Protein AF-A0A950G891-F1 (afdb_monomer)

Nearest PDB structures (foldseek):
  6hxy-assembly1_B-2  TM=5.282E-01  e=1.482E+00  Danio rerio
  2kvt-assembly1_A  TM=4.986E-01  e=1.950E+00  E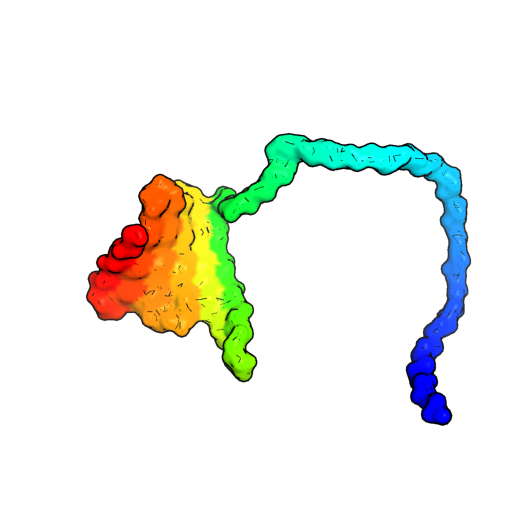scherichia coli K-12
  6hxy-assembly1_A-2  TM=4.536E-01  e=1.846E+00  Danio rerio
  6hxv-assembly1_A  TM=3.365E-01  e=2.710E+00  Danio rerio

Radius of gyration: 26.38 Å; Cα contacts (8 Å, |Δi|>4): 132; chains: 1; bounding box: 70×32×66 Å

Foldseek 3Di:
DDDDDDDDDDDDDDDDDDDDDDDPPPPDPDDPVNDDDPDDQAWDKDWDWDDDPPDTFIKIWTAHNVQRKIKIRGSDPQWIWIQRPVVRWIWIGRRVVRDIDTDD

Solvent-accessible surface area (backbone atoms only — not comparable to full-atom values): 6858 Å² total; per-residue (Å²): 133,88,85,83,88,76,86,83,77,85,82,8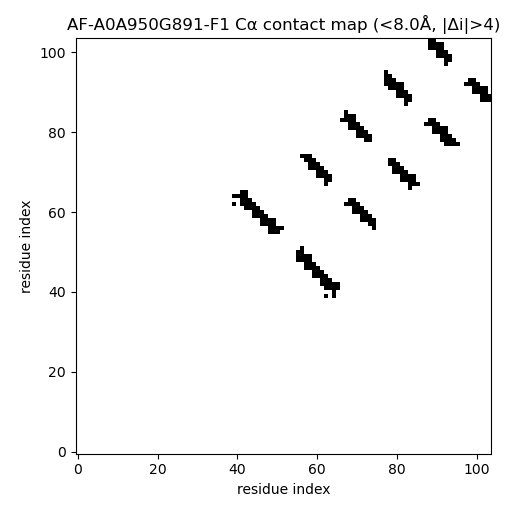4,84,88,87,83,90,77,94,70,85,80,72,81,82,72,77,76,76,76,54,90,83,69,62,79,80,90,65,71,90,48,68,44,78,47,77,46,79,44,82,55,89,98,44,73,44,57,33,38,38,39,37,40,41,95,72,43,30,40,36,41,34,55,82,46,87,57,38,36,35,42,38,33,66,84,77,72,42,36,34,42,36,33,60,85,74,74,41,76,45,78,57,131

Mean predicted aligned error: 14.42 Å

Secondary structure (DSSP, 8-state):
---------------------PPP-------TT-PPPSS-SS-EEEEEEEEETTEEEEEEEEEETTTTEEEEE-SSTTEEEEEETTTTEEEEEETTTTEEEEE-

pLDDT: mean 80.53, std 22.55, range [37.78, 98.5]

Sequence (104 aa):
MKTRRRFAFPQAILAAVLVGGLPPAKGQVGNANDRPLLLPTRDVDVTYEIPQGSRTLAQRLRWIASARKLRVDPPIPDLFVIIDYDQKRMSMVRDRERTVIDMA

Structure (mmCIF, N/CA/C/O backbone):
data_AF-A0A950G891-F1
#
_entry.id   AF-A0A950G891-F1
#
loop_
_atom_site.group_PDB
_atom_site.id
_atom_site.type_symbol
_atom_site.label_atom_id
_atom_site.label_alt_id
_atom_site.label_comp_id
_atom_site.label_asym_id
_atom_site.label_entity_id
_atom_site.label_seq_id
_atom_site.pdbx_PDB_ins_code
_atom_site.Cartn_x
_atom_site.Cartn_y
_atom_site.Cartn_z
_atom_site.occupancy
_atom_site.B_iso_or_equiv
_atom_site.auth_seq_id
_atom_site.auth_comp_id
_atom_site.auth_asym_id
_atom_site.auth_atom_id
_atom_site.pdbx_PDB_model_num
ATOM 1 N N . MET A 1 1 ? -26.004 5.571 -54.853 1.00 40.88 1 MET A N 1
ATOM 2 C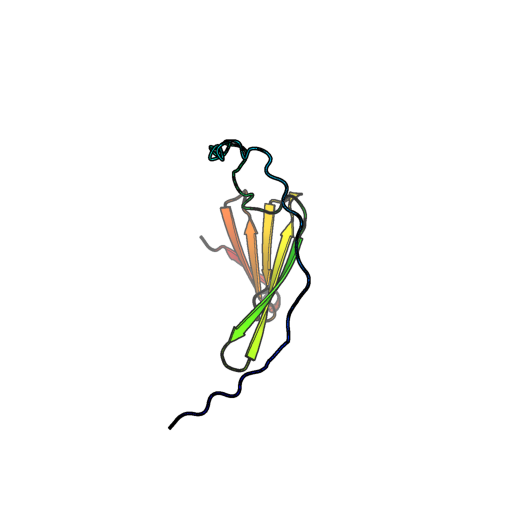 CA . MET A 1 1 ? -25.947 4.087 -54.816 1.00 40.88 1 MET A CA 1
ATOM 3 C C . MET A 1 1 ? -25.311 3.675 -53.489 1.00 40.88 1 MET A C 1
ATOM 5 O O . MET A 1 1 ? -24.140 3.946 -53.307 1.00 40.88 1 MET A O 1
ATOM 9 N N . LYS A 1 2 ? -26.062 3.358 -52.416 1.00 40.09 2 LYS A N 1
ATOM 10 C CA . LYS A 1 2 ? -26.588 2.018 -52.031 1.00 40.09 2 LYS A CA 1
ATOM 11 C C . LYS A 1 2 ? -25.562 0.907 -52.316 1.00 40.09 2 LYS A C 1
ATOM 13 O O . LYS A 1 2 ? -25.216 0.698 -53.468 1.00 40.09 2 LYS A O 1
ATOM 18 N N . THR A 1 3 ? -25.060 0.188 -51.308 1.00 43.53 3 THR A N 1
ATOM 19 C CA . THR A 1 3 ? -25.738 -1.031 -50.826 1.00 43.53 3 THR A CA 1
ATOM 20 C C . THR A 1 3 ? -25.289 -1.421 -49.410 1.00 43.53 3 THR A C 1
ATOM 22 O O . THR A 1 3 ? -24.112 -1.645 -49.151 1.00 43.53 3 THR A O 1
ATOM 25 N N . ARG A 1 4 ? -26.266 -1.527 -48.501 1.00 51.44 4 ARG A N 1
ATOM 26 C CA . ARG A 1 4 ? -26.147 -2.089 -47.148 1.00 51.44 4 ARG A CA 1
ATOM 27 C C . ARG A 1 4 ? -26.375 -3.601 -47.235 1.00 51.44 4 ARG A C 1
ATOM 29 O O . ARG A 1 4 ? -27.403 -4.004 -47.781 1.00 51.44 4 ARG A O 1
ATOM 36 N N . ARG A 1 5 ? -25.478 -4.432 -46.691 1.00 54.06 5 ARG A N 1
ATOM 37 C CA . ARG A 1 5 ? -25.748 -5.869 -46.515 1.00 54.06 5 ARG A CA 1
ATOM 38 C C . ARG A 1 5 ? -26.569 -6.072 -45.246 1.00 54.06 5 ARG A C 1
ATOM 40 O O . ARG A 1 5 ? -26.144 -5.733 -44.148 1.00 54.06 5 ARG A O 1
ATOM 47 N N . ARG A 1 6 ? -27.790 -6.553 -45.459 1.00 48.94 6 ARG A N 1
ATOM 48 C CA . ARG A 1 6 ? -28.789 -6.901 -44.454 1.00 48.94 6 ARG A CA 1
ATOM 49 C C . ARG A 1 6 ? -28.524 -8.343 -44.030 1.00 48.94 6 ARG A C 1
ATOM 51 O O . ARG A 1 6 ? -28.613 -9.226 -44.876 1.00 48.94 6 A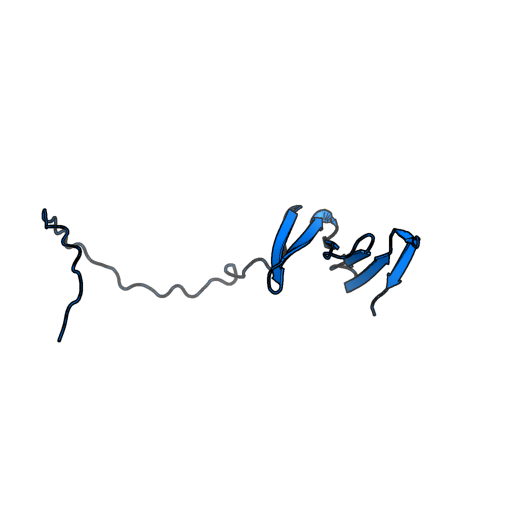RG A O 1
ATOM 58 N N . PHE A 1 7 ? -28.216 -8.578 -42.760 1.00 45.00 7 PHE A N 1
ATOM 59 C CA . PHE A 1 7 ? -28.385 -9.909 -42.184 1.00 45.00 7 PHE A CA 1
ATOM 60 C C . PHE A 1 7 ? -29.848 -10.043 -41.773 1.00 45.00 7 PHE A C 1
ATOM 62 O O . PHE A 1 7 ? -30.333 -9.335 -40.893 1.00 45.00 7 PHE A O 1
ATOM 69 N N . ALA A 1 8 ? -30.559 -10.884 -42.516 1.00 41.84 8 ALA A N 1
ATOM 70 C CA . ALA A 1 8 ? -31.932 -11.268 -42.263 1.00 41.84 8 ALA A CA 1
ATOM 71 C C . ALA A 1 8 ? -31.932 -12.467 -41.307 1.00 41.84 8 ALA A C 1
ATOM 73 O O . ALA A 1 8 ? -31.391 -13.514 -41.648 1.00 41.84 8 ALA A O 1
ATOM 74 N N . PHE A 1 9 ? -32.555 -12.318 -40.142 1.00 40.34 9 PHE A N 1
ATOM 75 C CA . PHE A 1 9 ? -33.045 -13.445 -39.352 1.00 40.34 9 PHE A CA 1
ATOM 76 C C . PHE A 1 9 ? -34.578 -13.384 -39.385 1.00 40.34 9 PHE A C 1
ATOM 78 O O . PHE A 1 9 ? -35.143 -12.361 -38.984 1.00 40.34 9 PHE A O 1
ATOM 85 N N . PRO A 1 10 ? -35.266 -14.405 -39.925 1.00 50.59 10 PRO A N 1
ATOM 86 C CA . PRO A 1 10 ? -36.717 -14.430 -39.943 1.00 50.59 10 PRO A CA 1
ATOM 87 C C . PRO A 1 10 ? -37.269 -14.781 -38.552 1.00 50.59 10 PRO A C 1
ATOM 89 O O . PRO A 1 10 ? -36.861 -15.752 -37.924 1.00 50.59 10 PRO A O 1
ATOM 92 N N . GLN A 1 11 ? -38.161 -13.902 -38.090 1.00 43.28 11 GLN A N 1
ATOM 93 C CA . GLN A 1 11 ? -39.482 -14.135 -37.475 1.00 43.28 11 GLN A CA 1
ATOM 94 C C . GLN A 1 11 ? -39.906 -15.603 -37.262 1.00 43.28 11 GLN A C 1
ATOM 96 O O . GLN A 1 11 ? -39.648 -16.443 -38.111 1.00 43.28 11 GLN A O 1
ATOM 101 N N . ALA A 1 12 ? -40.696 -16.001 -36.266 1.00 44.81 12 ALA A N 1
ATOM 102 C CA . ALA A 1 12 ? -41.420 -15.382 -35.151 1.00 44.81 12 ALA A CA 1
ATOM 103 C C . ALA A 1 12 ? -42.161 -16.535 -34.441 1.00 44.81 12 ALA A C 1
ATOM 105 O O . ALA A 1 12 ? -42.519 -17.460 -35.155 1.00 44.81 12 ALA A O 1
ATOM 106 N N . ILE A 1 13 ? -42.473 -16.436 -33.138 1.00 48.34 13 ILE A N 1
ATOM 107 C CA . ILE A 1 13 ? -43.746 -16.872 -32.493 1.00 48.34 13 ILE A CA 1
ATOM 108 C C . ILE A 1 13 ? -43.861 -16.050 -31.178 1.00 48.34 13 ILE A C 1
ATOM 110 O O . ILE A 1 13 ? -42.973 -16.137 -30.338 1.00 48.34 13 ILE A O 1
ATOM 114 N N . LEU A 1 14 ? -44.693 -14.999 -31.088 1.00 38.03 14 LEU A N 1
ATOM 115 C CA . LEU A 1 14 ? -46.092 -14.956 -30.592 1.00 38.03 14 LEU A CA 1
ATOM 116 C C . LEU A 1 14 ? -46.257 -15.520 -29.154 1.00 38.03 14 LEU A C 1
ATOM 118 O O . LEU A 1 14 ? -46.244 -16.721 -28.949 1.00 38.03 14 LEU A O 1
ATOM 122 N N . ALA A 1 15 ? -46.181 -14.681 -28.117 1.00 43.88 15 ALA A N 1
ATOM 123 C CA . ALA A 1 15 ? -47.276 -13.959 -27.439 1.00 43.88 15 ALA A CA 1
ATOM 124 C C . ALA A 1 15 ? -47.885 -14.700 -26.232 1.00 43.88 15 ALA A C 1
ATOM 126 O O . ALA A 1 15 ? -48.435 -15.786 -26.366 1.00 43.88 15 ALA A O 1
ATOM 127 N N . ALA A 1 16 ? -47.894 -14.028 -25.079 1.00 37.78 16 ALA A N 1
ATOM 128 C CA . ALA A 1 16 ? -48.939 -14.166 -24.069 1.00 37.78 16 ALA A CA 1
ATOM 129 C C . ALA A 1 16 ? -49.042 -12.847 -23.289 1.00 37.78 16 ALA A C 1
ATOM 131 O O . ALA A 1 16 ? -48.108 -12.421 -22.612 1.00 37.78 16 ALA A O 1
ATOM 132 N N . VAL A 1 17 ? -50.182 -12.182 -23.455 1.00 47.03 17 VAL A N 1
ATOM 133 C CA . VAL A 1 17 ? -50.614 -11.008 -22.698 1.00 47.03 17 VAL A CA 1
ATOM 134 C C . VAL A 1 17 ? -51.073 -11.471 -21.318 1.00 47.03 17 VAL A C 1
ATOM 136 O O . VAL A 1 17 ? -51.920 -12.354 -21.224 1.00 47.03 17 VAL A O 1
ATOM 139 N N . LEU A 1 18 ? -50.588 -10.822 -20.261 1.00 44.81 18 LEU A N 1
ATOM 140 C CA . LEU A 1 18 ? -51.283 -10.755 -18.978 1.00 44.81 18 LEU A CA 1
ATOM 141 C C . LEU A 1 18 ? -51.225 -9.312 -18.479 1.00 44.81 18 LEU A C 1
ATOM 143 O O . LEU A 1 18 ? -50.208 -8.822 -17.994 1.00 44.81 18 LEU A O 1
ATOM 147 N N . VAL A 1 19 ? -52.351 -8.628 -18.673 1.00 48.31 19 VAL A N 1
ATOM 148 C CA . VAL A 1 19 ? -52.690 -7.364 -18.028 1.00 48.31 19 VAL A CA 1
ATOM 149 C C . VAL A 1 19 ? -52.918 -7.666 -16.547 1.00 48.31 19 VAL A C 1
ATOM 151 O O . VAL A 1 19 ? -53.858 -8.370 -16.192 1.00 48.31 19 VAL A O 1
ATOM 154 N N . GLY A 1 20 ? -52.055 -7.135 -15.688 1.00 38.03 20 GLY A N 1
ATOM 155 C CA . GLY A 1 20 ? -52.210 -7.141 -14.236 1.00 38.03 20 GLY A CA 1
ATOM 156 C C . GLY A 1 20 ? -51.491 -5.919 -13.677 1.00 38.03 20 GLY A C 1
ATOM 157 O O . GLY A 1 20 ? -50.306 -5.745 -13.934 1.00 38.03 20 GLY A O 1
ATOM 158 N N . GLY A 1 21 ? -52.239 -5.034 -13.014 1.00 39.91 21 GLY A N 1
ATOM 159 C CA . GLY A 1 21 ? -51.867 -3.655 -12.686 1.00 39.91 21 GLY A CA 1
ATOM 160 C C . GLY A 1 21 ? -50.429 -3.436 -12.212 1.00 39.91 21 GLY A C 1
ATOM 161 O O . GLY A 1 21 ? -50.019 -3.965 -11.181 1.00 39.91 21 GLY A O 1
ATOM 162 N N . LEU A 1 22 ? -49.696 -2.574 -12.925 1.00 47.34 22 LEU A N 1
ATOM 163 C CA . LEU A 1 22 ? -48.494 -1.956 -12.377 1.00 47.34 22 LEU A CA 1
ATOM 164 C C . LEU A 1 22 ? -48.922 -0.945 -11.300 1.00 47.34 22 LEU A C 1
ATOM 166 O O . LEU A 1 22 ? -49.575 0.045 -11.644 1.00 47.34 22 LEU A O 1
ATOM 170 N N . PRO A 1 23 ? -48.560 -1.125 -10.017 1.00 49.12 23 PRO A N 1
ATOM 171 C CA . PRO A 1 23 ? -48.590 -0.007 -9.088 1.00 49.12 23 PRO A CA 1
ATOM 172 C C . PRO A 1 23 ? -47.612 1.069 -9.593 1.00 49.12 23 PRO A C 1
ATOM 174 O O . PRO A 1 23 ? -46.578 0.725 -10.177 1.00 49.12 23 PRO A O 1
ATOM 177 N N . PRO A 1 24 ? -47.902 2.368 -9.390 1.00 52.94 24 PRO A N 1
ATOM 178 C CA . PRO A 1 24 ? -46.966 3.421 -9.752 1.00 52.94 24 PRO A CA 1
ATOM 179 C C . PRO A 1 24 ? -45.632 3.142 -9.060 1.00 52.94 24 PRO A C 1
ATOM 181 O O . PRO A 1 24 ? -45.593 2.915 -7.847 1.00 52.94 24 PRO A O 1
ATOM 184 N N . ALA A 1 25 ? -44.554 3.127 -9.847 1.00 56.81 25 ALA A N 1
ATOM 185 C CA . ALA A 1 25 ? -43.194 3.005 -9.357 1.00 56.81 25 ALA A CA 1
ATOM 186 C C . ALA A 1 25 ? -42.946 4.133 -8.349 1.00 56.81 25 ALA A C 1
ATOM 188 O O . ALA A 1 25 ? -42.695 5.281 -8.713 1.00 56.81 25 ALA A O 1
ATOM 189 N N . LYS A 1 26 ? -43.079 3.810 -7.060 1.00 51.78 26 LYS A N 1
ATOM 190 C CA . LYS A 1 26 ? -42.642 4.674 -5.973 1.00 51.78 26 LYS A CA 1
ATOM 191 C C . LYS A 1 26 ? -41.137 4.807 -6.142 1.00 51.78 26 LYS A C 1
ATOM 193 O O . LYS A 1 26 ? -40.415 3.843 -5.899 1.00 51.78 26 LYS A O 1
ATOM 198 N N . GLY A 1 27 ? -40.682 5.972 -6.603 1.00 56.38 27 GLY A N 1
ATOM 199 C CA . GLY A 1 27 ? -39.274 6.335 -6.545 1.00 56.38 27 GLY A CA 1
ATOM 200 C C . GLY A 1 27 ? -38.801 6.099 -5.117 1.00 56.38 27 GLY A C 1
ATOM 201 O O . GLY A 1 27 ? -39.301 6.732 -4.186 1.00 56.38 27 GLY A O 1
ATOM 202 N N . GLN A 1 28 ? -37.932 5.107 -4.934 1.00 59.84 28 GLN A N 1
ATOM 203 C CA . GLN A 1 28 ? -37.342 4.822 -3.639 1.00 59.84 28 GLN A CA 1
ATOM 204 C C . GLN A 1 28 ? -36.505 6.035 -3.252 1.00 59.84 28 GLN A C 1
ATOM 206 O O . GLN A 1 28 ? -35.486 6.337 -3.868 1.00 59.84 28 GLN A O 1
ATOM 211 N N . VAL A 1 29 ? -36.974 6.754 -2.238 1.00 57.97 29 VAL A N 1
ATOM 212 C CA . VAL A 1 29 ? -36.146 7.687 -1.485 1.00 57.97 29 VAL A CA 1
ATOM 213 C C . VAL A 1 29 ? -35.073 6.824 -0.823 1.00 57.97 29 VAL A C 1
ATOM 215 O O . VAL A 1 29 ? -35.394 6.010 0.042 1.00 57.97 29 VAL A O 1
ATOM 218 N N . GLY A 1 30 ? -33.832 6.921 -1.307 1.00 59.44 30 GLY A N 1
ATOM 219 C CA . GLY A 1 30 ? -32.709 6.128 -0.809 1.00 59.44 30 GLY A CA 1
ATOM 220 C C . GLY A 1 30 ? -32.571 6.289 0.704 1.00 59.44 30 GLY A C 1
ATOM 221 O O . GLY A 1 30 ? -32.467 7.405 1.215 1.00 59.44 30 GLY A O 1
ATOM 222 N N . ASN A 1 31 ? -32.622 5.173 1.430 1.00 62.25 31 ASN A N 1
ATOM 223 C CA . ASN A 1 31 ? -32.421 5.164 2.876 1.00 62.25 31 ASN A CA 1
ATOM 224 C C . ASN A 1 31 ? -30.993 5.640 3.194 1.00 62.25 31 ASN A C 1
ATOM 226 O O . ASN A 1 31 ? -30.072 5.414 2.421 1.00 62.25 31 ASN A O 1
ATOM 230 N N . ALA A 1 32 ? -30.744 6.222 4.370 1.00 59.72 32 ALA A N 1
ATOM 231 C CA . ALA A 1 32 ? -29.380 6.574 4.800 1.00 59.72 32 ALA A CA 1
ATOM 232 C C . ALA A 1 32 ? -28.408 5.364 4.857 1.00 59.72 32 ALA A C 1
ATOM 234 O O . ALA A 1 32 ? -27.194 5.555 4.916 1.00 59.72 32 ALA A O 1
ATOM 235 N N . ASN A 1 33 ? -28.950 4.141 4.796 1.00 61.72 33 ASN A N 1
ATOM 236 C CA . ASN A 1 33 ? -28.229 2.872 4.658 1.00 61.72 33 ASN A CA 1
A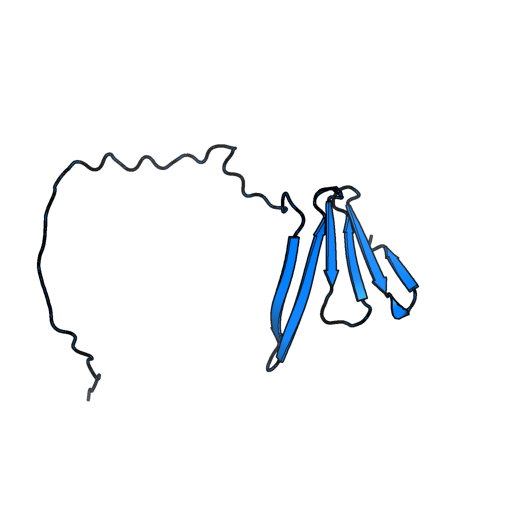TOM 237 C C . ASN A 1 33 ? -27.767 2.559 3.222 1.00 61.72 33 ASN A C 1
ATOM 239 O O . ASN A 1 33 ? -27.044 1.592 3.021 1.00 61.72 33 ASN A O 1
ATOM 243 N N . ASP A 1 34 ? -28.146 3.373 2.240 1.00 70.12 34 ASP A N 1
ATOM 244 C CA . ASP A 1 34 ? -27.791 3.229 0.823 1.00 70.12 34 ASP A CA 1
ATOM 245 C C . ASP A 1 34 ? -26.484 3.975 0.486 1.00 70.12 34 ASP A C 1
ATOM 247 O O . ASP A 1 34 ? -26.243 4.418 -0.637 1.00 70.12 34 ASP A O 1
ATOM 251 N N . ARG A 1 35 ? -25.630 4.186 1.498 1.00 77.38 35 ARG A N 1
ATOM 252 C CA . ARG A 1 35 ? -24.317 4.803 1.304 1.00 77.38 35 ARG A CA 1
ATOM 253 C C . ARG A 1 35 ? -23.344 3.744 0.792 1.00 77.38 35 ARG A C 1
ATOM 255 O O . ARG A 1 35 ? -23.133 2.744 1.482 1.00 77.38 35 ARG A O 1
ATOM 262 N N . PRO A 1 36 ? -22.712 3.956 -0.373 1.00 82.31 36 PRO A N 1
ATOM 263 C CA . PRO A 1 36 ? -21.753 3.005 -0.901 1.00 82.31 36 PRO A CA 1
ATOM 264 C C . PRO A 1 36 ? -20.555 2.890 0.042 1.00 82.31 36 PRO A C 1
ATOM 266 O O . PRO A 1 36 ? -20.034 3.886 0.552 1.00 82.31 36 PRO A O 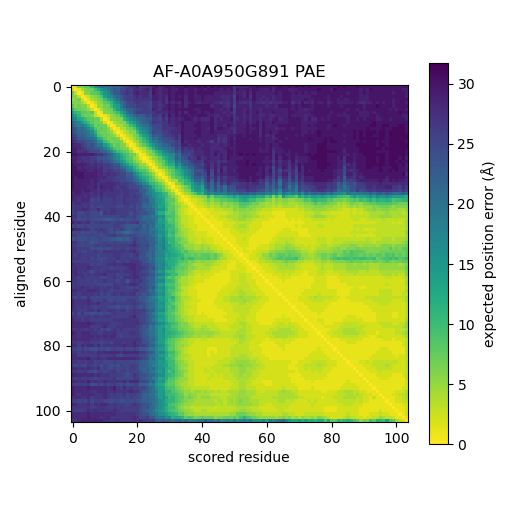1
ATOM 269 N N . LEU A 1 37 ? -20.106 1.657 0.264 1.00 86.50 37 LEU A N 1
ATOM 270 C CA . LEU A 1 37 ? -18.879 1.396 1.004 1.00 86.50 37 LEU A CA 1
ATOM 271 C C . LEU A 1 37 ? -17.689 1.910 0.190 1.00 86.50 37 LEU A C 1
ATOM 273 O O . LEU A 1 37 ? -17.470 1.479 -0.939 1.00 86.50 37 LEU A O 1
ATOM 277 N N . LEU A 1 38 ? -16.918 2.827 0.775 1.00 87.75 38 LEU A N 1
ATOM 278 C CA . LEU A 1 38 ? -15.741 3.418 0.127 1.00 87.75 38 LEU A CA 1
ATOM 279 C C . LEU A 1 38 ? -14.456 2.617 0.370 1.00 87.75 38 LEU A C 1
ATOM 281 O O . LEU A 1 38 ? -13.468 2.814 -0.329 1.00 87.75 38 LEU A O 1
ATOM 285 N N . LEU A 1 39 ? -14.461 1.732 1.370 1.00 92.00 39 LEU A N 1
ATOM 286 C CA . LEU A 1 39 ? -13.327 0.887 1.734 1.00 92.00 39 LEU A CA 1
ATOM 287 C C . LEU A 1 39 ? -13.782 -0.569 1.863 1.00 92.00 39 LEU A C 1
ATOM 289 O O . LEU A 1 39 ? -14.882 -0.812 2.373 1.00 92.00 39 LEU A O 1
ATOM 293 N N . PRO A 1 40 ? -12.952 -1.545 1.453 1.00 94.69 40 PRO A N 1
ATOM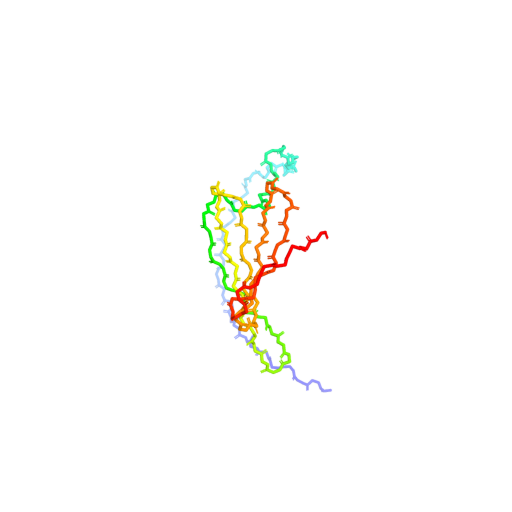 294 C CA . PRO A 1 40 ? -13.270 -2.949 1.657 1.00 94.69 40 PRO A CA 1
ATOM 295 C C . PRO A 1 40 ? -13.377 -3.295 3.149 1.00 94.69 40 PRO A C 1
ATOM 297 O O . PRO A 1 40 ? -12.581 -2.847 3.974 1.00 94.69 40 PRO A O 1
ATOM 300 N N . THR A 1 41 ? -14.338 -4.147 3.498 1.00 95.44 41 THR A N 1
ATOM 301 C CA . THR A 1 41 ? -14.569 -4.622 4.877 1.00 95.44 41 THR A CA 1
ATOM 302 C C . THR A 1 41 ? -13.778 -5.885 5.232 1.00 95.44 41 THR A C 1
ATOM 304 O O . THR A 1 41 ? -13.878 -6.388 6.347 1.00 95.44 41 THR A O 1
ATOM 307 N N . ARG A 1 42 ? -12.993 -6.404 4.288 1.00 96.94 42 ARG A N 1
ATOM 308 C CA . ARG A 1 42 ? -12.149 -7.599 4.406 1.00 96.94 42 ARG A CA 1
ATOM 309 C C . ARG A 1 42 ? -10.827 -7.358 3.700 1.00 96.94 42 ARG A C 1
ATOM 311 O O . ARG A 1 42 ? -10.739 -6.416 2.917 1.00 96.94 42 ARG A O 1
ATOM 318 N N . ASP A 1 43 ? -9.850 -8.221 3.920 1.00 98.50 43 ASP A N 1
ATOM 319 C CA . ASP A 1 43 ? -8.586 -8.150 3.193 1.00 98.50 43 ASP A CA 1
ATOM 320 C C . ASP A 1 43 ? -8.819 -8.397 1.697 1.00 98.50 43 ASP A C 1
ATOM 322 O O . ASP A 1 43 ? -9.607 -9.264 1.303 1.00 98.50 43 ASP A O 1
ATOM 326 N N . VAL A 1 44 ? -8.174 -7.590 0.856 1.00 97.94 44 VAL A N 1
ATOM 327 C CA . VAL A 1 44 ? -8.342 -7.641 -0.600 1.00 97.94 44 VAL A CA 1
ATOM 328 C C . VAL A 1 44 ? -6.998 -7.440 -1.284 1.00 97.94 44 VAL A C 1
ATOM 330 O O . VAL A 1 44 ? -6.195 -6.610 -0.868 1.00 97.94 44 VAL A O 1
ATOM 333 N N . ASP A 1 45 ? -6.793 -8.165 -2.377 1.00 98.19 45 ASP A N 1
ATOM 334 C CA . ASP A 1 45 ? -5.660 -8.018 -3.280 1.00 98.19 45 ASP A CA 1
ATOM 335 C C . ASP A 1 45 ? -6.187 -7.852 -4.710 1.00 98.19 45 ASP A C 1
ATOM 337 O O . ASP A 1 45 ? -6.913 -8.713 -5.210 1.00 98.19 45 ASP A O 1
ATOM 341 N N . VAL A 1 46 ? -5.887 -6.720 -5.344 1.00 97.12 46 VAL A N 1
ATOM 342 C CA . VAL A 1 46 ? -6.351 -6.373 -6.692 1.00 97.12 46 VAL A CA 1
ATOM 343 C C . VAL A 1 46 ? -5.147 -6.075 -7.563 1.00 97.12 46 VAL A C 1
ATOM 345 O O . VAL A 1 46 ? -4.292 -5.282 -7.186 1.00 97.12 46 VAL A O 1
ATOM 348 N N . THR A 1 47 ? -5.102 -6.648 -8.760 1.00 97.75 47 THR A N 1
ATOM 349 C CA . THR A 1 47 ? -4.161 -6.226 -9.802 1.00 97.75 47 THR A CA 1
ATOM 350 C C . THR A 1 47 ? -4.941 -5.530 -10.908 1.00 97.75 47 THR A C 1
ATOM 352 O O . THR A 1 47 ? -5.870 -6.106 -11.466 1.00 97.75 47 THR A O 1
ATOM 355 N N . TYR A 1 48 ? -4.577 -4.286 -11.198 1.00 95.50 48 TYR A N 1
ATOM 356 C CA . TYR A 1 48 ? -5.088 -3.520 -12.325 1.00 95.50 48 TYR A CA 1
ATOM 357 C C . TYR A 1 48 ? -4.135 -3.618 -13.503 1.00 95.50 48 TYR A C 1
ATOM 359 O O . TYR A 1 48 ? -2.920 -3.509 -13.338 1.00 95.50 48 TYR A O 1
ATOM 367 N N . GLU A 1 49 ? -4.708 -3.737 -14.691 1.00 96.50 49 GLU A N 1
ATOM 368 C CA . GLU A 1 49 ? -4.005 -3.581 -15.955 1.00 96.50 49 GLU A CA 1
ATOM 369 C C . GLU A 1 49 ? -4.275 -2.179 -16.505 1.00 96.50 49 GLU A C 1
ATOM 371 O O . GLU A 1 49 ? -5.422 -1.779 -16.706 1.00 96.50 49 GLU A O 1
ATOM 376 N N . ILE A 1 50 ? -3.210 -1.413 -16.713 1.00 93.88 50 ILE A N 1
ATOM 377 C CA . ILE A 1 50 ? -3.251 -0.017 -17.132 1.00 93.88 50 ILE A CA 1
ATOM 378 C C . ILE A 1 50 ? -2.641 0.064 -18.536 1.00 93.88 50 ILE A C 1
ATOM 380 O O . ILE A 1 50 ? -1.429 -0.123 -18.683 1.00 93.88 50 ILE A O 1
ATOM 384 N N . PRO A 1 51 ? -3.435 0.333 -19.585 1.00 95.19 51 PRO A N 1
ATOM 385 C CA . PRO A 1 51 ? -2.895 0.533 -20.922 1.00 95.19 51 PRO A CA 1
ATOM 386 C C . PRO A 1 51 ? -2.063 1.824 -20.977 1.00 95.19 51 PRO A C 1
ATOM 388 O O . PRO A 1 51 ? -2.512 2.891 -20.559 1.00 95.19 51 PRO A O 1
ATOM 391 N N . GLN A 1 52 ? -0.850 1.736 -21.521 1.00 93.50 52 GLN A N 1
ATOM 392 C CA . GLN A 1 52 ? 0.075 2.847 -21.728 1.00 93.50 52 GLN A CA 1
ATOM 393 C C . GLN A 1 52 ? 0.709 2.747 -23.125 1.00 93.50 52 GLN A C 1
ATOM 395 O O . GLN A 1 52 ? 1.725 2.080 -23.340 1.00 93.50 52 GLN A O 1
ATOM 400 N N . GLY A 1 53 ? 0.094 3.417 -24.104 1.00 93.75 53 GLY A N 1
ATOM 401 C CA . GLY A 1 53 ? 0.501 3.319 -25.507 1.00 93.75 53 GLY A CA 1
ATOM 402 C C . GLY A 1 53 ? 0.315 1.896 -26.040 1.00 93.75 53 GLY A C 1
ATOM 403 O O . GLY A 1 53 ? -0.787 1.362 -26.001 1.00 93.75 53 GLY A O 1
ATOM 404 N N . SER A 1 54 ? 1.395 1.278 -26.527 1.00 95.31 54 SER A N 1
ATOM 405 C CA . SER A 1 54 ? 1.402 -0.116 -27.001 1.00 95.31 54 SER A CA 1
ATOM 406 C C . SER A 1 54 ? 1.674 -1.154 -25.905 1.00 95.31 54 SER A C 1
ATOM 408 O O . SER A 1 54 ? 1.810 -2.339 -26.207 1.00 95.31 54 SER A O 1
ATOM 410 N N . ARG A 1 55 ? 1.801 -0.729 -24.642 1.00 95.38 55 ARG A N 1
ATOM 411 C CA . ARG A 1 55 ? 2.120 -1.592 -23.497 1.00 95.38 55 ARG A CA 1
ATOM 412 C C . ARG A 1 55 ? 0.958 -1.627 -22.511 1.00 95.38 55 ARG A C 1
ATOM 414 O O . ARG A 1 55 ? 0.203 -0.666 -22.411 1.00 95.38 55 ARG A O 1
ATOM 421 N N . THR A 1 56 ? 0.877 -2.699 -21.732 1.00 95.56 56 THR A N 1
ATOM 422 C CA . THR A 1 56 ? 0.016 -2.787 -20.546 1.00 95.56 56 THR A CA 1
ATOM 423 C C . THR A 1 56 ? 0.908 -2.873 -19.317 1.00 95.56 56 THR A C 1
ATOM 425 O O . THR A 1 56 ? 1.811 -3.707 -19.259 1.00 95.56 56 THR A O 1
ATOM 428 N N . LEU A 1 57 ? 0.679 -1.994 -18.348 1.00 95.25 57 LEU A N 1
ATOM 429 C CA . LEU A 1 57 ? 1.349 -2.009 -17.055 1.00 95.25 57 LEU A CA 1
ATOM 430 C C . LEU A 1 57 ? 0.452 -2.671 -16.014 1.00 95.25 57 LEU A C 1
ATOM 432 O O . LEU A 1 57 ? -0.751 -2.435 -16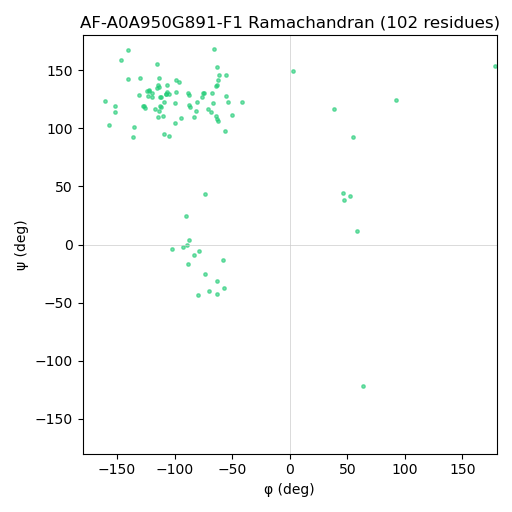.004 1.00 95.25 57 LEU A O 1
ATOM 436 N N . ALA A 1 58 ? 1.033 -3.455 -15.112 1.00 95.12 58 ALA A N 1
ATOM 437 C CA . ALA A 1 58 ? 0.311 -4.009 -13.975 1.00 95.12 58 ALA A CA 1
ATOM 438 C C . ALA A 1 58 ? 0.584 -3.171 -12.721 1.00 95.12 58 ALA A C 1
ATOM 440 O O . ALA A 1 58 ? 1.739 -2.895 -12.398 1.00 95.12 58 ALA A O 1
ATOM 441 N N . GLN A 1 59 ? -0.468 -2.790 -12.003 1.00 96.56 59 GLN A N 1
ATOM 442 C CA . GLN A 1 59 ? -0.376 -2.155 -10.689 1.00 96.56 59 GLN A CA 1
ATOM 443 C C . GLN A 1 59 ? -1.163 -2.981 -9.679 1.00 96.56 59 GLN A C 1
ATOM 445 O O . GLN A 1 59 ? -2.342 -3.260 -9.894 1.00 96.56 59 GLN A O 1
ATOM 450 N N . ARG A 1 60 ? -0.541 -3.343 -8.557 1.00 97.94 60 ARG A N 1
ATOM 451 C CA . ARG A 1 60 ? -1.180 -4.162 -7.520 1.00 97.94 60 ARG A CA 1
ATOM 452 C C . ARG A 1 60 ? -1.528 -3.322 -6.297 1.00 97.94 60 ARG A C 1
ATOM 454 O O . ARG A 1 60 ? -0.746 -2.480 -5.869 1.00 97.94 60 ARG A O 1
ATOM 461 N N . LEU A 1 61 ? -2.713 -3.539 -5.743 1.00 98.25 61 LEU A N 1
ATOM 462 C CA . LEU A 1 61 ? -3.216 -2.911 -4.528 1.00 98.25 61 LEU A CA 1
ATOM 463 C C . LEU A 1 61 ? -3.561 -3.996 -3.514 1.00 98.25 61 LEU A C 1
ATOM 465 O O . LEU A 1 61 ? -4.271 -4.944 -3.837 1.00 98.25 61 LEU A O 1
ATOM 469 N N . ARG A 1 62 ? -3.104 -3.832 -2.274 1.00 98.44 62 ARG A N 1
ATOM 470 C CA . ARG A 1 62 ? -3.372 -4.753 -1.165 1.00 98.44 62 ARG A CA 1
ATOM 471 C C . ARG A 1 62 ? -3.938 -4.005 0.026 1.00 98.44 62 ARG A C 1
ATOM 473 O O . ARG A 1 62 ? -3.281 -3.124 0.570 1.00 98.44 62 ARG A O 1
ATOM 480 N N . TRP A 1 63 ? -5.146 -4.361 0.428 1.00 98.38 63 TRP A N 1
ATOM 481 C CA . TRP A 1 63 ? -5.839 -3.800 1.577 1.00 98.38 63 TRP A CA 1
ATOM 482 C C . TRP A 1 63 ? -5.851 -4.802 2.728 1.00 98.38 63 TRP A C 1
ATOM 484 O O . TRP A 1 63 ? -6.231 -5.956 2.531 1.00 98.38 63 TRP A O 1
ATOM 494 N N . ILE A 1 64 ? -5.473 -4.340 3.920 1.00 98.38 64 ILE A N 1
ATOM 495 C CA . ILE A 1 64 ? -5.620 -5.078 5.178 1.00 98.38 64 ILE A CA 1
ATOM 496 C C . ILE A 1 64 ? -6.691 -4.366 6.001 1.00 98.38 64 ILE A C 1
ATOM 498 O O . ILE A 1 64 ? -6.472 -3.251 6.483 1.00 98.38 64 ILE A O 1
ATOM 502 N N . ALA A 1 65 ? -7.848 -5.004 6.164 1.00 97.94 65 ALA A N 1
ATOM 503 C CA . ALA A 1 65 ? -9.024 -4.395 6.777 1.00 97.94 65 ALA A CA 1
ATOM 504 C C . ALA A 1 65 ? -8.847 -4.164 8.278 1.00 97.94 65 ALA A C 1
ATOM 506 O O . ALA A 1 65 ? -9.224 -3.106 8.775 1.00 97.94 65 ALA A O 1
ATOM 507 N N . SER A 1 66 ? -8.225 -5.112 8.984 1.00 97.88 66 SER A N 1
ATOM 508 C CA . SER A 1 66 ? -7.980 -5.013 10.430 1.00 97.88 66 SER A CA 1
ATOM 509 C C . SER A 1 66 ? -7.060 -3.850 10.806 1.00 97.88 66 SER A C 1
ATOM 511 O O . SER A 1 66 ? -7.213 -3.271 11.875 1.00 97.88 66 SER A O 1
ATOM 513 N N . ALA A 1 67 ? -6.128 -3.497 9.918 1.00 97.50 67 ALA A N 1
ATOM 514 C CA . ALA A 1 67 ? -5.161 -2.423 10.122 1.00 97.50 67 ALA A CA 1
ATOM 515 C C . ALA A 1 67 ? -5.515 -1.135 9.366 1.00 97.50 67 ALA A C 1
ATOM 517 O O . ALA A 1 67 ? -4.764 -0.170 9.454 1.00 97.50 67 ALA A O 1
ATOM 518 N N . ARG A 1 68 ? -6.592 -1.151 8.567 1.00 97.62 68 ARG A N 1
ATOM 519 C CA . ARG A 1 68 ? -7.021 -0.058 7.680 1.00 97.62 68 ARG A CA 1
ATOM 520 C C . ARG A 1 68 ? -5.869 0.530 6.852 1.00 97.62 68 ARG A C 1
ATOM 522 O O . ARG A 1 68 ? -5.720 1.745 6.709 1.00 97.62 68 ARG A O 1
ATOM 529 N N . LYS A 1 69 ? -5.048 -0.362 6.289 1.00 98.44 69 LYS A N 1
ATOM 530 C CA . LYS A 1 69 ? -3.859 -0.023 5.497 1.00 98.44 69 LYS A CA 1
ATOM 531 C C . LYS A 1 69 ? -4.009 -0.474 4.057 1.00 98.44 69 LYS A C 1
ATOM 533 O O . LYS A 1 69 ? -4.373 -1.620 3.794 1.00 98.44 69 LYS A O 1
ATOM 538 N N . LEU A 1 70 ? -3.655 0.418 3.137 1.00 98.44 70 LEU A N 1
ATOM 539 C CA . LEU A 1 70 ? -3.521 0.127 1.716 1.00 98.44 70 LEU A CA 1
ATOM 540 C C . LEU A 1 70 ? -2.042 0.121 1.340 1.00 98.44 70 LEU A C 1
ATOM 542 O O . LEU A 1 70 ? -1.333 1.086 1.605 1.00 98.44 70 LEU A O 1
ATOM 546 N N . ARG A 1 71 ? -1.585 -0.930 0.668 1.00 98.38 71 ARG A N 1
ATOM 547 C CA . ARG A 1 71 ? -0.310 -0.953 -0.041 1.00 98.38 71 ARG A CA 1
ATOM 548 C C . ARG A 1 71 ? -0.563 -0.847 -1.539 1.00 98.38 71 ARG A C 1
ATOM 550 O O . ARG A 1 71 ? -1.367 -1.602 -2.077 1.00 98.38 71 ARG A O 1
ATOM 557 N N . VAL A 1 72 ? 0.135 0.069 -2.196 1.00 98.12 72 VAL A N 1
ATOM 558 C CA . VAL A 1 72 ? 0.130 0.249 -3.649 1.00 98.12 72 VAL A CA 1
ATOM 559 C C . VAL A 1 72 ? 1.506 -0.134 -4.173 1.00 98.12 72 VAL A C 1
ATOM 561 O O . VAL A 1 72 ? 2.504 0.476 -3.796 1.00 98.12 72 VAL A O 1
ATOM 564 N N . ASP A 1 73 ? 1.559 -1.136 -5.038 1.00 97.94 73 ASP A N 1
ATOM 565 C CA . ASP A 1 73 ? 2.753 -1.580 -5.747 1.00 97.94 73 ASP A CA 1
ATOM 566 C C . ASP A 1 73 ? 2.644 -1.092 -7.210 1.00 97.94 73 ASP A C 1
ATOM 568 O O . ASP A 1 73 ? 1.982 -1.745 -8.030 1.00 97.94 73 ASP A O 1
ATOM 572 N N . PRO A 1 74 ? 3.201 0.091 -7.542 1.00 95.75 74 PRO A N 1
ATOM 573 C CA . PRO A 1 74 ? 3.241 0.588 -8.913 1.00 95.75 74 PRO A CA 1
ATOM 574 C C . PRO A 1 74 ? 4.121 -0.304 -9.805 1.00 95.75 74 PRO A C 1
ATOM 576 O O . PRO A 1 74 ? 4.896 -1.118 -9.301 1.00 95.75 74 PRO A O 1
ATOM 579 N N . PRO A 1 75 ? 4.076 -0.121 -11.136 1.00 95.12 75 PRO A N 1
ATOM 580 C CA . PRO A 1 75 ? 4.943 -0.821 -12.090 1.00 95.12 75 PRO A CA 1
ATOM 581 C C . PRO A 1 75 ? 6.395 -0.296 -12.053 1.00 95.12 75 PRO A C 1
ATOM 583 O O . PRO A 1 75 ? 7.017 -0.060 -13.087 1.00 95.12 75 PRO A O 1
ATOM 586 N N . ILE A 1 76 ? 6.930 -0.070 -10.853 1.00 94.25 76 ILE A N 1
ATOM 587 C CA . ILE A 1 76 ? 8.291 0.379 -10.577 1.00 94.25 76 ILE A CA 1
ATOM 588 C C . ILE A 1 76 ? 8.894 -0.646 -9.608 1.00 94.25 76 ILE A C 1
ATOM 590 O O . ILE A 1 76 ? 8.378 -0.793 -8.499 1.00 94.25 76 ILE A O 1
ATOM 594 N N . PRO A 1 77 ? 9.959 -1.366 -10.002 1.00 94.06 77 PRO A N 1
ATOM 595 C CA . PRO A 1 77 ? 10.608 -2.336 -9.129 1.00 94.06 77 PRO A CA 1
ATOM 596 C C . PRO A 1 77 ? 11.045 -1.715 -7.803 1.00 94.06 77 PRO A C 1
ATOM 598 O O . PRO A 1 77 ? 11.460 -0.557 -7.758 1.00 94.06 77 PRO A O 1
ATOM 601 N N . ASP A 1 78 ? 10.968 -2.510 -6.738 1.00 96.44 78 ASP A N 1
ATOM 602 C CA . ASP A 1 78 ? 11.447 -2.173 -5.393 1.00 96.44 78 ASP A CA 1
ATOM 603 C C . ASP A 1 78 ? 10.815 -0.919 -4.760 1.00 96.44 78 ASP A C 1
ATOM 605 O O . ASP A 1 78 ? 11.288 -0.452 -3.724 1.00 96.44 78 ASP A O 1
ATOM 609 N N . LEU A 1 79 ? 9.741 -0.376 -5.343 1.00 97.44 79 LEU A N 1
ATOM 610 C CA . LEU A 1 79 ? 9.018 0.781 -4.828 1.00 97.44 79 LEU A CA 1
ATOM 611 C C . LEU A 1 79 ? 7.572 0.402 -4.524 1.00 97.44 79 LEU A C 1
ATOM 613 O O . LEU A 1 79 ? 6.871 -0.151 -5.366 1.00 97.44 79 LEU A O 1
ATOM 617 N N . PHE A 1 80 ? 7.101 0.748 -3.330 1.00 98.19 80 PHE A N 1
ATOM 618 C CA . PHE A 1 80 ? 5.685 0.668 -2.985 1.00 98.19 80 PHE A CA 1
ATOM 619 C C . PHE A 1 80 ? 5.292 1.782 -2.020 1.00 98.19 80 PHE A C 1
ATOM 621 O O . PHE A 1 80 ? 6.129 2.362 -1.335 1.00 98.19 80 PHE A O 1
ATOM 628 N N . VAL A 1 81 ? 4.002 2.091 -1.968 1.00 98.50 81 VAL A N 1
ATOM 629 C CA . VAL A 1 81 ? 3.440 3.103 -1.069 1.00 98.50 81 VAL A CA 1
ATOM 630 C C . VAL A 1 81 ? 2.539 2.414 -0.057 1.00 98.50 81 VAL A C 1
ATOM 632 O O . VAL A 1 81 ? 1.747 1.552 -0.428 1.00 98.50 81 VAL A O 1
ATOM 635 N N . ILE A 1 82 ? 2.645 2.792 1.214 1.00 98.31 82 ILE A N 1
ATOM 636 C CA . ILE A 1 82 ? 1.700 2.423 2.268 1.00 98.31 82 ILE A CA 1
ATOM 637 C C . ILE A 1 82 ? 0.875 3.659 2.618 1.00 98.31 82 ILE A C 1
ATOM 639 O O . ILE A 1 82 ? 1.429 4.718 2.897 1.00 98.31 82 ILE A O 1
ATOM 643 N N . ILE A 1 83 ? -0.445 3.509 2.632 1.00 98.31 83 ILE A N 1
ATOM 644 C CA . ILE A 1 83 ? -1.402 4.505 3.108 1.00 98.31 83 ILE A CA 1
ATOM 645 C C . ILE A 1 83 ? -2.067 3.940 4.361 1.00 98.31 83 ILE A C 1
ATOM 647 O O . ILE A 1 83 ? -2.770 2.929 4.297 1.00 98.31 83 ILE A O 1
ATOM 651 N N . ASP A 1 84 ? -1.834 4.586 5.496 1.00 97.75 84 ASP A N 1
ATOM 652 C CA . ASP A 1 84 ? -2.495 4.312 6.768 1.00 97.75 84 ASP A CA 1
ATOM 653 C C . ASP A 1 84 ? -3.694 5.257 6.909 1.00 97.75 84 ASP A C 1
ATOM 655 O O . ASP A 1 84 ? -3.531 6.470 7.077 1.00 97.75 84 ASP A O 1
ATOM 659 N N . TYR A 1 85 ? -4.908 4.711 6.795 1.00 96.50 85 TYR A N 1
ATOM 660 C CA . TYR A 1 85 ? -6.131 5.514 6.834 1.00 96.50 85 TYR A CA 1
ATOM 661 C C . TYR A 1 85 ? -6.474 6.010 8.238 1.00 96.50 85 TYR A C 1
ATOM 663 O O . TYR A 1 85 ? -7.148 7.034 8.360 1.00 96.50 85 TYR A O 1
ATOM 671 N N . ASP A 1 86 ? -6.027 5.313 9.281 1.00 95.44 86 ASP A N 1
ATOM 672 C CA . ASP A 1 86 ? -6.318 5.693 10.663 1.00 95.44 86 ASP A CA 1
ATOM 673 C C . ASP A 1 86 ? -5.395 6.822 11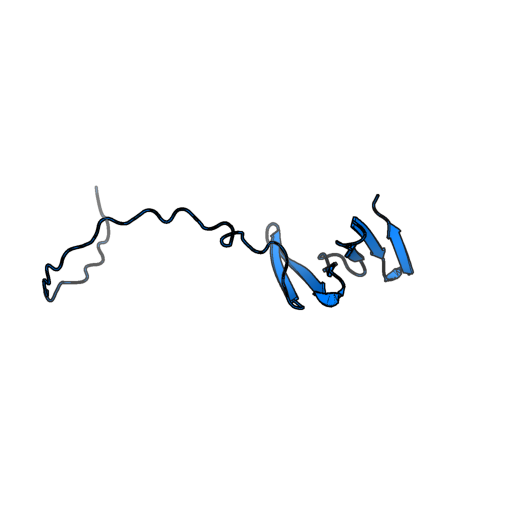.110 1.00 95.44 86 ASP A C 1
ATOM 675 O O . ASP A 1 86 ? -5.847 7.816 11.678 1.00 95.44 86 ASP A O 1
ATOM 679 N N . GLN A 1 87 ? -4.108 6.717 10.775 1.00 97.06 87 GLN A N 1
ATOM 680 C CA . GLN A 1 87 ? -3.112 7.745 11.075 1.00 97.06 87 GLN A CA 1
ATOM 681 C C . GLN A 1 87 ? -3.089 8.882 10.050 1.00 97.06 87 GLN A C 1
ATOM 683 O O . GLN A 1 87 ? -2.418 9.884 10.283 1.00 97.06 87 GLN A O 1
ATOM 688 N N . LYS A 1 88 ? -3.808 8.742 8.927 1.00 96.62 88 LYS A N 1
ATOM 689 C CA . LYS A 1 88 ? -3.773 9.669 7.781 1.00 96.62 88 LYS A CA 1
ATOM 690 C C . LYS A 1 88 ? -2.346 9.913 7.288 1.00 96.62 88 LYS A C 1
ATOM 692 O O . LYS A 1 88 ? -1.963 11.041 6.993 1.00 96.62 88 LYS A O 1
ATOM 697 N N . ARG A 1 89 ? -1.555 8.843 7.232 1.00 97.56 89 ARG A N 1
ATOM 698 C CA . ARG A 1 89 ? -0.152 8.887 6.820 1.00 97.56 89 ARG A CA 1
ATOM 699 C C . ARG A 1 89 ? 0.042 8.153 5.514 1.00 97.56 89 ARG A C 1
ATOM 701 O O . ARG A 1 89 ? -0.553 7.101 5.288 1.00 97.56 89 ARG A O 1
ATOM 708 N N . MET A 1 90 ? 0.925 8.691 4.688 1.00 98.19 90 MET A N 1
ATOM 709 C CA . MET A 1 90 ? 1.404 8.026 3.492 1.00 98.19 90 MET A CA 1
ATOM 710 C C . MET A 1 90 ? 2.920 7.897 3.580 1.00 98.19 90 MET A C 1
ATOM 712 O O . MET A 1 90 ? 3.607 8.861 3.903 1.00 98.19 90 MET A O 1
ATOM 716 N N . SER A 1 91 ? 3.439 6.710 3.295 1.00 98.38 91 SER A N 1
ATOM 717 C CA . SER A 1 91 ? 4.875 6.449 3.297 1.00 98.38 91 SER A CA 1
ATOM 718 C C . SER A 1 91 ? 5.258 5.734 2.009 1.00 98.38 91 SER A C 1
ATOM 720 O O . SER A 1 91 ? 4.668 4.715 1.648 1.00 98.38 91 SER A O 1
ATOM 722 N N . MET A 1 92 ? 6.264 6.254 1.318 1.00 98.31 92 MET A N 1
ATOM 723 C CA . MET A 1 92 ? 6.906 5.580 0.199 1.00 98.31 92 MET A CA 1
ATOM 724 C C . MET A 1 92 ? 8.043 4.714 0.729 1.00 98.31 92 MET A C 1
ATOM 726 O O . MET A 1 92 ? 8.897 5.184 1.477 1.00 98.31 92 MET A O 1
ATOM 730 N N . VAL A 1 93 ? 8.078 3.457 0.312 1.00 98.31 93 VAL A N 1
ATOM 731 C CA . VAL A 1 93 ? 9.133 2.508 0.647 1.00 98.31 93 VAL A CA 1
ATOM 732 C C . VAL A 1 93 ? 9.927 2.195 -0.612 1.00 98.31 93 VAL A C 1
ATOM 734 O O . VAL A 1 93 ? 9.356 1.810 -1.633 1.00 98.31 93 VAL A O 1
ATOM 737 N N . ARG A 1 94 ? 11.247 2.361 -0.523 1.00 97.88 94 ARG A N 1
ATOM 738 C CA . ARG A 1 94 ? 12.229 1.924 -1.518 1.00 97.88 94 ARG A CA 1
ATOM 739 C C . ARG A 1 94 ? 12.992 0.752 -0.923 1.00 97.88 94 ARG A C 1
ATOM 741 O O . ARG A 1 94 ? 13.937 0.943 -0.160 1.00 97.88 94 ARG A O 1
ATOM 748 N N . ASP A 1 95 ? 12.549 -0.460 -1.233 1.00 96.56 95 ASP A N 1
ATOM 749 C CA . ASP A 1 95 ? 13.012 -1.692 -0.589 1.00 96.56 95 ASP A CA 1
ATOM 750 C C . ASP A 1 95 ? 14.503 -1.945 -0.845 1.00 96.56 95 ASP A C 1
ATOM 752 O O . ASP A 1 95 ? 15.273 -2.202 0.081 1.00 96.56 95 ASP A O 1
ATOM 756 N N . ARG A 1 96 ? 14.942 -1.727 -2.092 1.00 96.62 96 ARG A N 1
ATOM 757 C CA . ARG A 1 96 ? 16.349 -1.844 -2.502 1.00 96.62 96 ARG A CA 1
ATOM 758 C C . ARG A 1 96 ? 17.286 -0.949 -1.691 1.00 96.62 96 ARG A C 1
ATOM 760 O O . ARG A 1 96 ? 18.408 -1.342 -1.388 1.00 96.62 96 ARG A O 1
ATOM 767 N N . GLU A 1 97 ? 16.822 0.247 -1.349 1.00 97.62 97 GLU A N 1
ATOM 768 C CA . GLU A 1 97 ? 17.573 1.253 -0.590 1.00 97.62 97 GLU A CA 1
ATOM 769 C C . GLU A 1 97 ? 17.311 1.154 0.918 1.00 97.62 97 GLU A C 1
ATOM 771 O O . GLU A 1 97 ? 17.873 1.930 1.688 1.00 97.62 97 GLU A O 1
ATOM 776 N N . ARG A 1 98 ? 16.434 0.235 1.351 1.00 97.12 98 ARG A N 1
ATOM 777 C CA . ARG A 1 98 ? 15.947 0.109 2.734 1.00 97.12 98 ARG A CA 1
ATOM 778 C C . ARG A 1 98 ? 15.509 1.447 3.329 1.00 97.12 98 ARG A C 1
ATOM 780 O O . ARG A 1 98 ? 15.749 1.730 4.500 1.00 97.12 98 ARG A O 1
ATOM 787 N N . THR A 1 99 ? 14.881 2.274 2.500 1.00 97.88 99 THR A N 1
ATOM 788 C CA . THR A 1 99 ? 14.520 3.645 2.852 1.00 97.88 99 THR A CA 1
ATOM 789 C C . THR A 1 99 ? 13.006 3.794 2.883 1.00 97.88 99 THR A C 1
ATOM 791 O O . THR A 1 99 ? 12.298 3.303 2.000 1.00 97.88 99 THR A O 1
ATOM 794 N N . VAL A 1 100 ? 12.513 4.492 3.906 1.00 97.88 100 VAL A N 1
ATOM 795 C CA . VAL A 1 100 ? 11.108 4.880 4.052 1.00 97.88 100 VAL A CA 1
ATOM 796 C C . VAL A 1 100 ? 11.045 6.399 4.094 1.00 97.88 100 VAL A C 1
ATOM 798 O O . VAL A 1 100 ? 11.743 7.029 4.885 1.00 97.88 100 VAL A O 1
ATOM 801 N N . ILE A 1 101 ? 10.222 6.978 3.227 1.00 97.88 101 ILE A N 1
ATOM 802 C CA . ILE A 1 101 ? 10.012 8.420 3.122 1.00 97.88 101 ILE A CA 1
ATOM 803 C C . ILE A 1 101 ? 8.555 8.691 3.470 1.00 97.88 101 ILE A C 1
ATOM 805 O O . ILE A 1 101 ? 7.654 8.234 2.765 1.00 97.88 101 ILE A O 1
ATOM 809 N N . ASP A 1 102 ? 8.324 9.434 4.545 1.00 97.25 102 ASP A N 1
ATOM 810 C CA . ASP A 1 102 ? 6.991 9.919 4.880 1.00 97.25 102 ASP A CA 1
ATOM 811 C C . ASP A 1 102 ? 6.592 11.063 3.940 1.00 97.25 102 ASP A C 1
ATOM 813 O O . ASP A 1 102 ? 7.350 12.007 3.714 1.00 97.25 102 ASP A O 1
ATOM 817 N N . MET A 1 103 ? 5.394 10.957 3.376 1.00 89.38 103 MET A N 1
ATOM 818 C CA . MET A 1 103 ? 4.786 11.951 2.502 1.00 89.38 103 MET A CA 1
ATOM 819 C C . MET A 1 103 ? 3.799 12.763 3.349 1.00 89.38 103 MET A C 1
ATOM 821 O O . MET A 1 103 ? 2.756 12.237 3.743 1.00 89.38 103 MET A O 1
ATOM 825 N N . ALA A 1 104 ? 4.197 13.990 3.700 1.00 74.56 104 ALA A N 1
ATOM 826 C CA . ALA A 1 104 ? 3.428 14.925 4.528 1.00 74.56 104 ALA A CA 1
ATOM 827 C C . ALA A 1 104 ? 2.204 15.504 3.802 1.00 74.56 104 ALA A C 1
ATOM 829 O O . ALA A 1 104 ? 2.293 15.711 2.569 1.00 74.56 104 ALA A O 1
#